Protein AF-A0A024UKE4-F1 (afdb_monomer_lite)

Foldseek 3Di:
DDDDPDDPPDPPPVPVDDPVNVVLLLVLCLVQVLVVPVVCSQVSLQVSQVVSCVDPSNVVPPGHSCNSVVSVVVVVVVVVVVVVVVVVVDPDDDDCDPVNVSPD

Sequence (104 aa):
MSDEVQPDADSSARKWWSDADDLNLLTQVSNDLPFNHAKNTAKAWDSVAAKLLQLPPFARSGLDEKMASTRFYHLLRAHKKFQESSKYLSGAAQDITGKIVLLH

Secondary structure (DSSP, 8-state):
------------S--SS-HHHHHHHHHHHHHH-GGG-TTTHHHHHHHHHHHHHTSTTTTTT---HHHHHHHHHHHHHHHHHHHHHHHHH--S-----TTSTT--

Radius of gyration: 17.01 Å; chains: 1; bounding box: 33×36×48 Å

Structure (mmCIF, N/CA/C/O backbone):
data_AF-A0A024UKE4-F1
#
_entry.id   AF-A0A024UKE4-F1
#
loop_
_atom_site.group_PDB
_atom_site.id
_atom_site.type_symbol
_atom_site.label_atom_id
_atom_site.label_alt_id
_atom_site.label_comp_id
_atom_site.label_asym_id
_atom_site.label_entity_id
_atom_site.label_seq_id
_atom_site.pdbx_PDB_ins_code
_atom_site.Cartn_x
_atom_site.Cartn_y
_atom_site.Cartn_z
_atom_site.occupancy
_atom_site.B_iso_or_equiv
_atom_site.auth_seq_id
_atom_site.auth_comp_id
_atom_site.auth_asym_id
_atom_site.auth_atom_id
_atom_site.pdbx_PDB_model_num
ATOM 1 N N . MET A 1 1 ? 17.613 -23.782 -34.484 1.00 39.31 1 MET A N 1
ATOM 2 C CA . MET A 1 1 ? 18.481 -23.015 -33.572 1.00 39.31 1 MET A CA 1
ATOM 3 C C . MET A 1 1 ? 17.564 -22.024 -32.897 1.00 39.31 1 MET A C 1
ATOM 5 O O . MET A 1 1 ? 16.862 -21.314 -33.602 1.00 39.31 1 MET A O 1
ATOM 9 N N . SER A 1 2 ? 17.413 -22.160 -31.584 1.00 44.09 2 SER A N 1
ATOM 10 C CA . SER A 1 2 ? 16.483 -21.378 -30.776 1.00 44.09 2 SER A CA 1
ATOM 11 C C . SER A 1 2 ? 16.975 -19.941 -30.706 1.00 44.09 2 SER A C 1
ATOM 13 O O . SER A 1 2 ? 18.051 -19.718 -30.163 1.00 44.09 2 SER A O 1
ATOM 15 N N . ASP A 1 3 ? 16.211 -19.001 -31.255 1.00 44.59 3 ASP A N 1
ATOM 16 C CA . ASP A 1 3 ? 16.400 -17.594 -30.925 1.00 44.59 3 ASP A CA 1
ATOM 17 C C . ASP A 1 3 ? 15.602 -17.305 -29.657 1.00 44.59 3 ASP A C 1
ATOM 19 O O . ASP A 1 3 ? 14.382 -17.463 -29.577 1.00 44.59 3 ASP A O 1
ATOM 23 N N . GLU A 1 4 ? 16.387 -17.025 -28.632 1.00 48.81 4 GLU A N 1
ATOM 24 C CA . GLU A 1 4 ? 16.031 -16.767 -27.256 1.00 48.81 4 GLU A CA 1
ATOM 25 C C . GLU A 1 4 ? 15.121 -15.537 -27.191 1.00 48.81 4 GLU A C 1
ATOM 27 O O . GLU A 1 4 ? 15.469 -14.458 -27.668 1.00 48.81 4 GLU A O 1
ATOM 32 N N . VAL A 1 5 ? 13.933 -15.699 -26.603 1.00 50.03 5 VAL A N 1
ATOM 33 C CA . VAL A 1 5 ? 13.078 -14.572 -26.225 1.00 50.03 5 VAL A CA 1
ATOM 34 C C . VAL A 1 5 ? 13.842 -13.789 -25.164 1.00 50.03 5 VAL A C 1
ATOM 36 O O . VAL A 1 5 ? 13.828 -14.149 -23.989 1.00 50.03 5 VAL A O 1
ATOM 39 N N . GLN A 1 6 ? 14.546 -12.742 -25.589 1.00 43.00 6 GLN A N 1
ATOM 40 C CA . GLN A 1 6 ? 15.097 -11.747 -24.683 1.00 43.00 6 GLN A CA 1
ATOM 41 C C . GLN A 1 6 ? 13.916 -11.129 -23.921 1.00 43.00 6 GLN A C 1
ATOM 43 O O . GLN A 1 6 ? 13.041 -10.540 -24.557 1.00 43.00 6 GLN A O 1
ATOM 48 N N . PRO A 1 7 ? 13.829 -11.261 -22.585 1.00 44.31 7 PRO A N 1
ATOM 49 C CA . PRO A 1 7 ? 12.852 -10.489 -21.842 1.00 44.31 7 PRO A CA 1
ATOM 50 C C . PRO A 1 7 ? 13.266 -9.025 -21.968 1.00 44.31 7 PRO A C 1
ATOM 52 O O . PRO A 1 7 ? 14.387 -8.676 -21.596 1.00 44.31 7 PRO A O 1
ATOM 55 N N . ASP A 1 8 ? 12.373 -8.207 -22.526 1.00 40.12 8 ASP A N 1
ATOM 56 C CA . ASP A 1 8 ? 12.517 -6.762 -22.675 1.00 40.12 8 ASP A CA 1
ATOM 57 C C . ASP A 1 8 ? 12.948 -6.126 -21.348 1.00 40.12 8 ASP A C 1
ATOM 59 O O . ASP A 1 8 ? 12.148 -5.756 -20.485 1.00 40.12 8 ASP A O 1
ATOM 63 N N . ALA A 1 9 ? 14.261 -5.998 -21.191 1.00 46.88 9 ALA A N 1
ATOM 64 C CA . ALA A 1 9 ? 14.917 -5.258 -20.139 1.00 46.88 9 ALA A CA 1
ATOM 65 C C . ALA A 1 9 ? 14.874 -3.767 -20.484 1.00 46.88 9 ALA A C 1
ATOM 67 O O . ALA A 1 9 ? 15.911 -3.118 -20.540 1.00 46.88 9 ALA A O 1
ATOM 68 N N . ASP A 1 10 ? 13.685 -3.213 -20.734 1.00 43.38 10 ASP A N 1
ATOM 69 C CA . ASP A 1 10 ? 13.519 -1.765 -20.710 1.00 43.38 10 ASP A CA 1
ATOM 70 C C . ASP A 1 10 ? 12.088 -1.325 -20.384 1.00 43.38 10 ASP A C 1
ATOM 72 O O . ASP A 1 10 ? 11.235 -1.063 -21.226 1.00 43.38 10 ASP A O 1
ATOM 76 N N . SER A 1 11 ? 11.827 -1.195 -19.090 1.00 43.62 11 SER A N 1
ATOM 77 C CA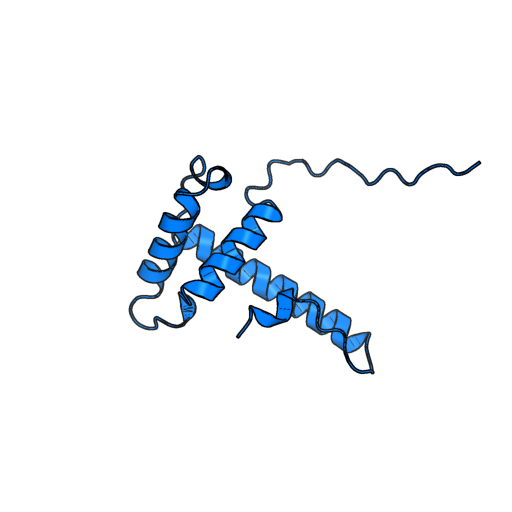 . SER A 1 11 ? 10.931 -0.147 -18.595 1.00 43.62 11 SER A CA 1
ATOM 78 C C . SER A 1 11 ? 11.575 0.514 -17.379 1.00 43.62 11 SER A C 1
ATOM 80 O O . SER A 1 11 ? 10.972 0.711 -16.325 1.00 43.62 11 SER A O 1
ATOM 82 N N . SER A 1 12 ? 12.856 0.860 -17.549 1.00 44.12 12 SER A N 1
ATOM 83 C CA . SER A 1 12 ? 13.728 1.498 -16.559 1.00 44.12 12 SER A CA 1
ATOM 84 C C . SER A 1 12 ? 13.473 3.007 -16.402 1.00 44.12 12 SER A C 1
ATOM 86 O O . SER A 1 12 ? 14.326 3.763 -15.934 1.00 44.12 12 SER A O 1
ATOM 88 N N . ALA A 1 13 ? 12.264 3.475 -16.726 1.00 42.84 13 ALA A N 1
ATOM 89 C CA . ALA A 1 13 ? 11.815 4.809 -16.359 1.00 42.84 13 ALA A CA 1
ATOM 90 C C . ALA A 1 13 ? 11.614 4.843 -14.842 1.00 42.84 13 ALA A C 1
ATOM 92 O O . ALA A 1 13 ? 10.515 4.537 -14.391 1.00 42.84 13 ALA A O 1
ATOM 93 N N . ARG A 1 14 ? 12.694 5.142 -14.090 1.00 53.75 14 ARG A N 1
ATOM 94 C CA . ARG A 1 14 ? 12.788 5.330 -12.622 1.00 53.75 14 ARG A CA 1
ATOM 95 C C . ARG A 1 14 ? 11.439 5.191 -11.921 1.00 53.75 14 ARG A C 1
ATOM 97 O O . ARG A 1 14 ? 10.805 6.172 -11.528 1.00 53.75 14 ARG A O 1
ATOM 104 N N . LYS A 1 15 ? 10.981 3.946 -11.817 1.00 64.19 15 LYS A N 1
ATOM 105 C CA . LYS A 1 15 ? 9.708 3.627 -11.198 1.00 64.19 15 LYS A CA 1
ATOM 106 C C . LYS A 1 15 ? 9.969 3.855 -9.724 1.00 64.19 15 LYS A C 1
ATOM 108 O O . LYS A 1 15 ? 10.794 3.167 -9.138 1.00 64.19 15 LYS A O 1
ATOM 113 N N . TRP A 1 16 ? 9.326 4.873 -9.162 1.00 73.25 16 TRP A N 1
ATOM 114 C CA . TRP A 1 16 ? 9.466 5.229 -7.747 1.00 73.25 16 TRP A CA 1
ATOM 115 C C . TRP A 1 16 ? 9.274 4.020 -6.816 1.00 73.25 16 TRP A C 1
ATOM 117 O O . TRP A 1 16 ? 9.827 3.983 -5.727 1.00 73.25 16 TRP A O 1
ATOM 127 N N . TRP A 1 17 ? 8.497 3.037 -7.275 1.00 80.62 17 TRP A N 1
ATOM 128 C CA . TRP A 1 17 ? 8.263 1.760 -6.621 1.00 80.62 17 TRP A CA 1
ATOM 129 C C . TRP A 1 17 ? 8.745 0.622 -7.521 1.00 80.62 17 TRP A C 1
ATOM 131 O O . TRP A 1 17 ? 8.224 0.454 -8.632 1.00 80.62 17 TRP A O 1
ATOM 141 N N . SER A 1 18 ? 9.717 -0.149 -7.040 1.00 84.50 18 SER A N 1
ATOM 142 C CA . SER A 1 18 ? 10.085 -1.451 -7.598 1.00 84.50 18 SER A CA 1
ATOM 143 C C . SER A 1 18 ? 9.222 -2.576 -7.014 1.00 84.50 18 SER A C 1
ATOM 145 O O . SER A 1 18 ? 8.548 -2.401 -5.998 1.00 84.50 18 SER A O 1
ATOM 147 N N . ASP A 1 19 ? 9.275 -3.765 -7.616 1.00 82.38 19 ASP A N 1
ATOM 148 C CA . ASP A 1 19 ? 8.567 -4.940 -7.086 1.00 82.38 19 ASP A CA 1
ATOM 149 C C . ASP A 1 19 ? 9.074 -5.337 -5.686 1.00 82.38 19 ASP A C 1
ATOM 151 O O . ASP A 1 19 ? 8.307 -5.816 -4.849 1.00 82.38 19 ASP A O 1
ATOM 155 N N . ALA A 1 20 ? 10.363 -5.106 -5.410 1.00 83.81 20 ALA A N 1
ATOM 156 C CA . ALA A 1 20 ? 10.944 -5.304 -4.085 1.00 83.81 20 ALA A CA 1
ATOM 157 C C . ALA A 1 20 ? 10.390 -4.286 -3.076 1.00 83.81 20 ALA A C 1
ATOM 159 O O . ALA A 1 20 ? 10.106 -4.640 -1.931 1.00 83.81 20 ALA A O 1
ATOM 160 N N . ASP A 1 21 ? 10.187 -3.038 -3.499 1.00 87.06 21 ASP A N 1
ATOM 161 C CA . ASP A 1 21 ? 9.589 -2.003 -2.654 1.00 87.06 21 ASP A CA 1
ATOM 162 C C . ASP A 1 21 ? 8.127 -2.327 -2.338 1.00 87.06 21 ASP A C 1
ATOM 164 O O . ASP A 1 21 ? 7.703 -2.234 -1.186 1.00 87.06 21 ASP A O 1
ATOM 168 N N . ASP A 1 22 ? 7.370 -2.782 -3.336 1.00 89.44 22 ASP A N 1
ATOM 169 C CA . ASP A 1 22 ? 5.988 -3.221 -3.148 1.00 89.44 22 ASP A CA 1
ATOM 170 C C . ASP A 1 22 ? 5.894 -4.388 -2.160 1.00 89.44 22 ASP A C 1
ATOM 172 O O . ASP A 1 22 ? 5.009 -4.401 -1.303 1.00 89.44 22 ASP A O 1
ATOM 176 N N . LEU A 1 23 ? 6.820 -5.351 -2.226 1.00 88.56 23 LEU A N 1
ATOM 177 C CA . LEU A 1 23 ? 6.860 -6.470 -1.286 1.00 88.56 23 LEU A CA 1
ATOM 178 C C . LEU A 1 23 ? 7.145 -6.008 0.150 1.00 88.56 23 LEU A C 1
ATOM 180 O O . LEU A 1 23 ? 6.467 -6.448 1.082 1.00 88.56 23 LEU A O 1
ATOM 184 N N . ASN A 1 24 ? 8.112 -5.108 0.335 1.00 89.81 24 ASN A N 1
ATOM 185 C CA . ASN A 1 24 ? 8.429 -4.543 1.647 1.00 89.81 24 ASN A CA 1
ATOM 186 C C . ASN A 1 24 ? 7.254 -3.730 2.208 1.00 89.81 24 ASN A C 1
ATOM 188 O O . ASN A 1 24 ? 6.894 -3.895 3.374 1.00 89.81 24 ASN A O 1
ATOM 192 N N . LEU A 1 25 ? 6.606 -2.911 1.372 1.00 90.56 25 LEU A N 1
ATOM 193 C CA . LEU A 1 25 ? 5.410 -2.155 1.742 1.00 90.56 25 LEU A CA 1
ATOM 194 C C . LEU A 1 25 ? 4.282 -3.090 2.189 1.00 90.56 25 LEU A C 1
ATOM 196 O O . LEU A 1 25 ? 3.719 -2.891 3.261 1.00 90.56 25 LEU A O 1
ATOM 200 N N . LEU A 1 26 ? 3.961 -4.118 1.399 1.00 90.00 26 LEU A N 1
ATOM 201 C CA . LEU A 1 26 ? 2.900 -5.075 1.727 1.00 90.00 26 LEU A CA 1
ATOM 202 C C . LEU A 1 26 ? 3.203 -5.846 3.016 1.00 90.00 26 LEU A C 1
ATOM 204 O O . LEU A 1 26 ? 2.313 -6.013 3.847 1.00 90.00 26 LEU A O 1
ATOM 208 N N . THR A 1 27 ? 4.459 -6.252 3.214 1.00 89.81 27 THR A N 1
ATOM 209 C CA . THR A 1 27 ? 4.904 -6.917 4.448 1.00 89.81 27 THR A CA 1
ATOM 210 C C . THR A 1 27 ? 4.698 -6.007 5.657 1.00 89.81 27 THR A C 1
ATOM 212 O O . THR A 1 27 ? 4.112 -6.420 6.657 1.00 89.81 27 THR A O 1
ATOM 215 N N . GLN A 1 28 ? 5.113 -4.741 5.561 1.00 90.69 28 GLN A N 1
ATOM 216 C CA . GLN A 1 28 ? 4.987 -3.797 6.667 1.00 90.69 28 GLN A CA 1
ATOM 217 C C . GLN A 1 28 ? 3.525 -3.446 6.970 1.00 90.69 28 GLN A C 1
ATOM 219 O O . GLN A 1 28 ? 3.131 -3.381 8.133 1.00 90.69 28 GLN A O 1
ATOM 224 N N . VAL A 1 29 ? 2.702 -3.279 5.934 1.00 90.19 29 VAL A N 1
ATOM 225 C CA . VAL A 1 29 ? 1.261 -3.034 6.069 1.00 90.19 29 VAL A CA 1
ATOM 226 C C . VAL A 1 29 ? 0.542 -4.228 6.699 1.00 90.19 29 VAL A C 1
ATOM 228 O O . VAL A 1 29 ? -0.330 -4.019 7.539 1.00 90.19 29 VAL A O 1
ATOM 231 N N . SER A 1 30 ? 0.922 -5.460 6.354 1.00 87.81 30 SER A N 1
ATOM 232 C CA . SER A 1 30 ? 0.366 -6.666 6.981 1.00 87.81 30 SER A CA 1
ATOM 233 C C . SER A 1 30 ? 0.749 -6.793 8.456 1.00 87.81 30 SER A C 1
ATOM 235 O O . SER A 1 30 ? -0.046 -7.309 9.236 1.00 87.81 30 SER A O 1
ATOM 237 N N . ASN A 1 31 ? 1.940 -6.333 8.847 1.00 87.25 31 ASN A N 1
ATOM 238 C CA . ASN A 1 31 ? 2.387 -6.376 10.240 1.00 87.25 31 ASN A CA 1
ATOM 239 C C . ASN A 1 31 ? 1.712 -5.299 11.103 1.00 87.25 31 ASN A C 1
ATOM 241 O O . ASN A 1 31 ? 1.345 -5.562 12.245 1.00 87.25 31 ASN A O 1
ATOM 245 N N . ASP A 1 32 ? 1.550 -4.088 10.564 1.00 87.62 32 ASP A N 1
ATOM 246 C CA . ASP A 1 32 ? 1.090 -2.927 11.338 1.00 87.62 32 ASP A CA 1
ATOM 247 C C . ASP A 1 32 ? -0.415 -2.651 11.218 1.00 87.62 32 ASP A C 1
ATOM 249 O O . ASP A 1 32 ? -0.963 -1.874 12.003 1.00 87.62 32 ASP A O 1
ATOM 253 N N . LEU A 1 33 ? -1.087 -3.259 10.233 1.00 88.75 33 LEU A N 1
ATOM 254 C CA . LEU A 1 33 ? -2.514 -3.090 9.937 1.00 88.75 33 LEU A CA 1
ATOM 255 C C . LEU A 1 33 ? -2.965 -1.613 10.026 1.00 88.75 33 LEU A C 1
ATOM 257 O O . LEU A 1 33 ? -3.919 -1.276 10.743 1.00 88.75 33 LEU A O 1
ATOM 261 N N . PRO A 1 34 ? -2.298 -0.685 9.306 1.00 86.25 34 PRO A N 1
ATOM 262 C CA . PRO A 1 34 ? -2.541 0.751 9.439 1.00 86.25 34 PRO A CA 1
ATOM 263 C C . PRO A 1 34 ? -3.982 1.145 9.086 1.00 86.25 34 PRO A C 1
ATOM 265 O O . PRO A 1 34 ? -4.522 2.111 9.621 1.00 86.25 34 PRO A O 1
ATOM 268 N N . PHE A 1 35 ? -4.644 0.355 8.239 1.00 82.38 35 PHE A N 1
ATOM 269 C CA . PHE A 1 35 ? -6.036 0.532 7.828 1.00 82.38 35 PHE A CA 1
ATOM 270 C C . PHE A 1 35 ? -7.069 0.181 8.915 1.00 82.38 35 PHE A C 1
ATOM 272 O O . PHE A 1 35 ? -8.206 0.634 8.818 1.00 82.38 35 PHE A O 1
ATOM 279 N N . ASN A 1 36 ? -6.695 -0.556 9.968 1.00 85.12 36 ASN A N 1
ATOM 280 C CA . ASN A 1 36 ? -7.601 -0.905 11.072 1.00 85.12 36 ASN A CA 1
ATOM 281 C C . ASN A 1 36 ? -7.747 0.233 12.112 1.00 85.12 36 ASN A C 1
ATOM 283 O O . ASN A 1 36 ? -8.605 0.207 12.993 1.00 85.12 36 ASN A O 1
ATOM 287 N N . HIS A 1 37 ? -6.919 1.277 12.015 1.00 79.44 37 HIS A N 1
ATOM 288 C CA . HIS A 1 37 ? -6.847 2.362 12.995 1.00 79.44 37 HIS A CA 1
ATOM 289 C C . HIS A 1 37 ? -7.834 3.505 12.695 1.00 79.44 37 HIS A C 1
ATOM 291 O O . HIS A 1 37 ? -7.414 4.625 12.430 1.00 79.44 37 HIS A O 1
ATOM 297 N N . ALA A 1 38 ? -9.147 3.270 12.803 1.00 71.62 38 ALA A N 1
ATOM 298 C CA . ALA A 1 38 ? -10.212 4.185 12.342 1.00 71.62 38 ALA A CA 1
ATOM 299 C C . ALA A 1 38 ? -10.084 5.679 12.735 1.00 71.62 38 ALA A C 1
ATOM 301 O O . ALA A 1 38 ? -10.510 6.549 11.981 1.00 71.62 38 ALA A O 1
ATOM 302 N N . LYS A 1 39 ? -9.515 5.999 13.907 1.00 81.06 39 LYS A N 1
ATOM 303 C CA . LYS A 1 39 ? -9.331 7.392 14.369 1.00 81.06 39 LYS A CA 1
ATOM 304 C C . LYS A 1 39 ? -7.959 7.991 14.040 1.00 81.06 39 LYS A C 1
ATOM 306 O O . LYS A 1 39 ? -7.813 9.203 14.107 1.00 81.06 39 LYS A O 1
ATOM 311 N N . ASN A 1 40 ? -6.961 7.167 13.717 1.00 86.75 40 ASN A N 1
ATOM 312 C CA . ASN A 1 40 ? -5.556 7.573 13.584 1.00 86.75 40 ASN A CA 1
ATOM 313 C C . ASN A 1 40 ? -4.870 6.940 12.362 1.00 86.75 40 ASN A C 1
ATOM 315 O O . ASN A 1 40 ? -3.655 6.758 12.366 1.00 86.75 40 ASN A O 1
ATOM 319 N N . THR A 1 41 ? -5.634 6.616 11.317 1.00 87.31 41 THR A N 1
ATOM 320 C CA . THR A 1 41 ? -5.146 5.935 10.110 1.00 87.31 41 THR A CA 1
ATOM 321 C C . THR A 1 41 ? -3.924 6.632 9.515 1.00 87.31 41 THR A C 1
ATOM 323 O O . THR A 1 41 ? -2.948 5.966 9.200 1.00 87.31 41 THR A O 1
A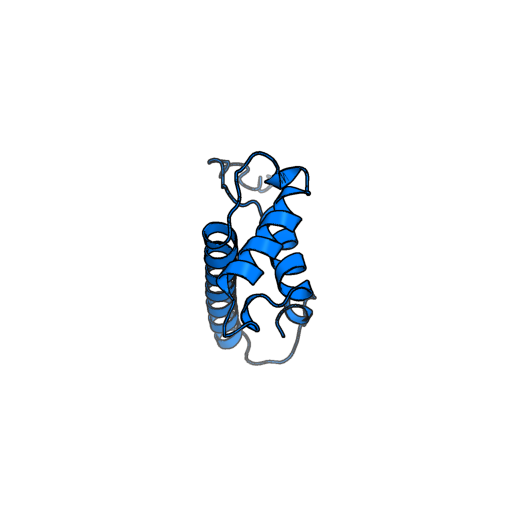TOM 326 N N . ALA A 1 42 ? -3.937 7.967 9.434 1.00 88.25 42 ALA A N 1
ATOM 327 C CA . ALA A 1 42 ? -2.816 8.783 8.954 1.00 88.25 42 ALA A CA 1
ATOM 328 C C . ALA A 1 42 ? -1.516 8.499 9.734 1.00 88.25 42 ALA A C 1
ATOM 330 O O . ALA A 1 42 ? -0.549 8.000 9.169 1.00 88.25 42 ALA A O 1
ATOM 331 N N . LYS A 1 43 ? -1.548 8.628 11.069 1.00 91.06 43 LYS A N 1
ATOM 332 C CA . LYS A 1 43 ? -0.403 8.304 11.940 1.00 91.06 43 LYS A CA 1
ATOM 333 C C . LYS A 1 43 ? 0.059 6.851 11.823 1.00 91.06 43 LYS A C 1
ATOM 335 O O . LYS A 1 43 ? 1.246 6.574 11.962 1.00 91.06 43 LYS A O 1
ATOM 340 N N . ALA A 1 44 ? -0.863 5.915 11.603 1.00 90.56 44 ALA A N 1
ATOM 341 C CA . ALA A 1 44 ? -0.501 4.515 11.411 1.00 90.56 44 ALA A CA 1
ATOM 342 C C . ALA A 1 44 ? 0.256 4.310 10.084 1.00 90.56 44 ALA A C 1
ATOM 344 O O . ALA A 1 44 ? 1.259 3.602 10.052 1.00 90.56 44 ALA A O 1
ATOM 345 N N . TRP A 1 45 ? -0.165 4.987 9.012 1.00 93.50 45 TRP A N 1
ATOM 346 C CA . TRP A 1 45 ? 0.566 5.017 7.741 1.00 93.50 45 TRP A CA 1
ATOM 347 C C . TRP A 1 45 ? 1.907 5.741 7.844 1.00 93.50 45 TRP A C 1
ATOM 349 O O . TRP A 1 45 ? 2.873 5.292 7.235 1.00 93.50 45 TRP A O 1
ATOM 359 N N . ASP A 1 46 ? 1.990 6.807 8.634 1.00 93.12 46 ASP A N 1
ATOM 360 C CA . ASP A 1 46 ? 3.245 7.506 8.913 1.00 93.12 46 ASP A CA 1
ATOM 361 C C . ASP A 1 46 ? 4.236 6.606 9.671 1.00 93.12 46 ASP A C 1
ATOM 363 O O . ASP A 1 46 ? 5.423 6.561 9.361 1.00 93.12 46 ASP A O 1
ATOM 367 N N . SER A 1 47 ? 3.745 5.778 10.600 1.00 92.00 47 SER A N 1
ATOM 368 C CA . SER A 1 47 ? 4.574 4.771 11.273 1.00 92.00 47 SER A CA 1
ATOM 369 C C . SER A 1 47 ? 5.090 3.698 10.309 1.00 92.00 47 SER A C 1
ATOM 371 O O . SER A 1 47 ? 6.270 3.344 10.362 1.00 92.00 47 SER A O 1
ATOM 373 N N . VAL A 1 48 ? 4.243 3.220 9.390 1.00 92.25 48 VAL A N 1
ATOM 374 C CA . VAL A 1 48 ? 4.663 2.310 8.310 1.00 92.25 48 VAL A CA 1
ATOM 375 C C . VAL A 1 48 ? 5.728 2.976 7.440 1.00 92.25 48 VAL A C 1
ATOM 377 O O . VAL A 1 48 ? 6.751 2.360 7.144 1.00 92.25 48 VAL A O 1
ATOM 380 N N . ALA A 1 49 ? 5.529 4.244 7.081 1.00 91.94 49 ALA A N 1
ATOM 381 C CA . ALA A 1 49 ? 6.475 5.013 6.290 1.00 91.94 49 ALA A CA 1
ATOM 382 C C . ALA A 1 49 ? 7.835 5.155 6.987 1.00 91.94 49 ALA A C 1
ATOM 384 O O . ALA A 1 49 ? 8.871 4.850 6.395 1.00 91.94 49 ALA A O 1
ATOM 385 N N . ALA A 1 50 ? 7.832 5.520 8.269 1.00 92.06 50 ALA A N 1
ATOM 386 C CA . ALA A 1 50 ? 9.032 5.633 9.089 1.00 92.06 50 ALA A CA 1
ATOM 387 C C . ALA A 1 50 ? 9.810 4.313 9.189 1.00 92.06 50 ALA A C 1
ATOM 389 O O . ALA A 1 50 ? 11.039 4.327 9.145 1.00 92.06 50 ALA A O 1
ATOM 390 N N . LYS A 1 51 ? 9.123 3.168 9.287 1.00 90.69 51 LYS A N 1
ATOM 391 C CA . LYS A 1 51 ? 9.776 1.848 9.282 1.00 90.69 51 LYS A CA 1
ATOM 392 C C . LYS A 1 51 ? 10.360 1.505 7.916 1.00 90.69 51 LYS A C 1
ATOM 394 O O . LYS A 1 51 ? 11.485 1.020 7.847 1.00 90.69 51 LYS A O 1
ATOM 399 N N . LEU A 1 52 ? 9.646 1.807 6.830 1.00 89.75 52 LEU A N 1
ATOM 400 C CA . LEU A 1 52 ? 10.163 1.603 5.476 1.00 89.75 52 LEU A CA 1
ATOM 401 C C . LEU A 1 52 ? 11.401 2.461 5.221 1.00 89.75 52 LEU A C 1
ATOM 403 O O . LEU A 1 52 ? 12.373 1.945 4.689 1.00 89.75 52 LEU A O 1
ATOM 407 N N . LEU A 1 53 ? 11.423 3.717 5.678 1.00 89.81 53 LEU A N 1
ATOM 408 C CA . LEU A 1 53 ? 12.582 4.613 5.567 1.00 89.81 53 LEU A CA 1
ATOM 409 C C . LEU A 1 53 ? 13.858 4.078 6.239 1.00 89.81 53 LEU A C 1
ATOM 411 O O . LEU A 1 53 ? 14.950 4.497 5.860 1.00 89.81 53 LEU A O 1
ATOM 415 N N . GLN A 1 54 ? 13.750 3.159 7.204 1.00 87.31 54 GLN A N 1
ATOM 416 C CA . GLN A 1 54 ? 14.916 2.505 7.814 1.00 87.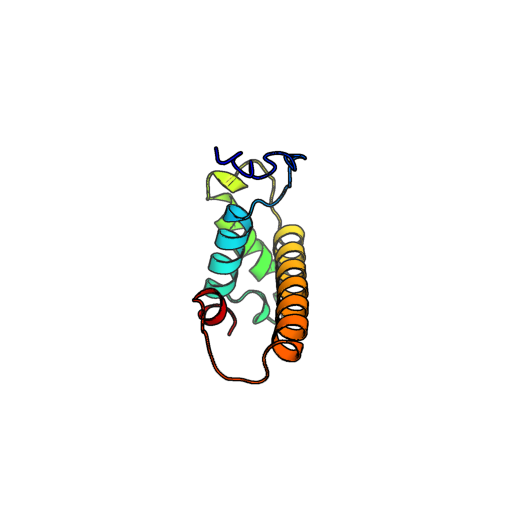31 54 GLN A CA 1
ATOM 417 C C . GLN A 1 54 ? 15.556 1.460 6.891 1.00 87.31 54 GLN A C 1
ATOM 419 O O . GLN A 1 54 ? 16.705 1.069 7.102 1.00 87.31 54 GLN A O 1
ATOM 424 N N . LEU A 1 55 ? 14.840 1.006 5.863 1.00 82.25 55 LEU A N 1
ATOM 425 C CA . LEU A 1 55 ? 15.364 0.069 4.882 1.00 82.25 55 LEU A CA 1
ATOM 426 C C . LEU A 1 55 ? 16.191 0.830 3.823 1.00 82.25 55 LEU A C 1
ATOM 428 O O . LEU A 1 55 ? 15.739 1.862 3.310 1.00 82.25 55 LEU A O 1
ATOM 432 N N . PRO A 1 56 ? 17.372 0.313 3.421 1.00 78.50 56 PRO A N 1
ATOM 433 C CA . PRO A 1 56 ? 18.241 0.964 2.435 1.00 78.50 56 PRO A CA 1
ATOM 434 C C . PRO A 1 56 ? 17.565 1.398 1.119 1.00 78.50 56 PRO A C 1
ATOM 436 O O . PRO A 1 56 ? 17.922 2.469 0.622 1.00 78.50 56 PRO A O 1
ATOM 439 N N . PRO A 1 57 ? 16.596 0.641 0.555 1.00 73.88 57 PRO A N 1
ATOM 440 C CA . PRO A 1 57 ? 15.895 1.040 -0.668 1.00 73.88 57 PRO A CA 1
ATOM 441 C C . PRO A 1 57 ? 15.089 2.338 -0.530 1.00 73.88 57 PRO A C 1
ATOM 443 O O . PRO A 1 57 ? 14.992 3.104 -1.483 1.00 73.88 57 PRO A O 1
ATOM 446 N N . PHE A 1 58 ? 14.554 2.628 0.658 1.00 74.81 58 PHE A N 1
ATOM 447 C CA . PHE A 1 58 ? 13.605 3.726 0.860 1.00 74.81 58 PHE A CA 1
ATOM 448 C C . PHE A 1 58 ? 14.218 4.973 1.495 1.00 74.81 58 PHE A C 1
ATOM 450 O O . PHE A 1 58 ? 13.667 6.064 1.327 1.00 74.81 58 PHE A O 1
ATOM 457 N N . ALA A 1 59 ? 15.362 4.841 2.172 1.00 66.69 59 ALA A N 1
ATOM 458 C CA . ALA A 1 59 ? 16.031 5.906 2.924 1.00 66.69 59 ALA A CA 1
ATOM 459 C C . ALA A 1 59 ? 16.302 7.205 2.130 1.00 66.69 59 ALA A C 1
ATOM 461 O O . ALA A 1 59 ? 16.451 8.268 2.728 1.00 66.69 59 ALA A O 1
ATOM 462 N N . ARG A 1 60 ? 16.365 7.158 0.791 1.00 65.69 60 ARG A N 1
ATOM 463 C CA . ARG A 1 60 ? 16.666 8.327 -0.066 1.00 65.69 60 ARG A CA 1
ATOM 464 C C . ARG A 1 60 ? 15.434 9.050 -0.617 1.00 65.69 60 ARG A C 1
ATOM 466 O O . ARG A 1 60 ? 15.579 10.109 -1.218 1.00 65.69 60 ARG A O 1
ATOM 473 N N . SER A 1 61 ? 14.245 8.478 -0.446 1.00 69.44 61 SER A N 1
ATOM 474 C CA . SER A 1 61 ? 13.056 8.845 -1.231 1.00 69.44 61 SER A CA 1
ATOM 475 C C . SER A 1 61 ? 12.123 9.831 -0.528 1.00 69.44 61 SER A C 1
ATOM 477 O O . SER A 1 61 ? 11.286 10.428 -1.189 1.00 69.44 61 SER A O 1
ATOM 479 N N . GLY A 1 62 ? 12.237 10.021 0.791 1.00 76.94 62 GLY A N 1
ATOM 480 C CA . GLY A 1 62 ? 11.293 10.873 1.530 1.00 76.94 62 GLY A CA 1
ATOM 481 C C . GLY A 1 62 ? 9.863 10.318 1.501 1.00 76.94 62 GLY A C 1
ATOM 482 O O . GLY A 1 62 ? 8.921 11.029 1.175 1.00 76.94 62 GLY A O 1
ATOM 483 N N . LEU A 1 63 ? 9.726 9.021 1.780 1.00 86.69 63 LEU A N 1
ATOM 484 C CA . LEU A 1 63 ? 8.455 8.303 1.816 1.00 86.69 63 LEU A CA 1
ATOM 485 C C . LEU A 1 63 ? 7.601 8.779 3.005 1.00 86.69 63 LEU A C 1
ATOM 487 O O . LEU A 1 63 ? 8.067 8.762 4.141 1.00 86.69 63 LEU A O 1
ATOM 491 N N . ASP A 1 64 ? 6.359 9.184 2.731 1.00 88.62 64 ASP A N 1
ATOM 492 C CA . ASP A 1 64 ? 5.395 9.678 3.723 1.00 88.62 64 ASP A CA 1
ATOM 493 C C . ASP A 1 64 ? 4.125 8.803 3.798 1.00 88.62 64 ASP A C 1
ATOM 495 O O . ASP A 1 64 ? 3.928 7.862 3.013 1.00 88.62 64 ASP A O 1
ATOM 499 N N . GLU A 1 65 ? 3.233 9.123 4.742 1.00 90.31 65 GLU A N 1
ATOM 500 C CA . GLU A 1 65 ? 1.955 8.424 4.931 1.00 90.31 65 GLU A CA 1
ATOM 501 C C . GLU A 1 65 ? 1.109 8.352 3.643 1.00 90.31 65 GLU A C 1
ATOM 503 O O . GLU A 1 65 ? 0.426 7.352 3.384 1.00 90.31 65 GLU A O 1
ATOM 508 N N . LYS A 1 66 ? 1.152 9.393 2.799 1.00 90.44 66 LYS A N 1
ATOM 509 C CA . LYS A 1 66 ? 0.332 9.504 1.587 1.00 90.44 66 LYS A CA 1
ATOM 510 C C . LYS A 1 66 ? 0.891 8.631 0.482 1.00 90.44 66 LYS A C 1
ATOM 512 O O . LYS A 1 66 ? 0.118 7.968 -0.208 1.00 90.44 66 LYS A O 1
ATOM 517 N N . MET A 1 67 ? 2.209 8.597 0.320 1.00 90.00 67 MET A N 1
ATOM 518 C CA . MET A 1 67 ? 2.887 7.749 -0.652 1.00 90.00 67 MET A CA 1
ATOM 519 C C . MET A 1 67 ? 2.674 6.272 -0.320 1.00 90.00 67 MET A C 1
ATOM 521 O O . MET A 1 67 ? 2.273 5.511 -1.204 1.00 90.00 67 MET A O 1
ATOM 525 N N . ALA A 1 68 ? 2.862 5.885 0.947 1.00 89.88 68 ALA A N 1
ATOM 526 C CA . ALA A 1 68 ? 2.661 4.510 1.404 1.00 89.88 68 ALA A CA 1
ATOM 527 C C . ALA A 1 68 ? 1.205 4.053 1.216 1.00 89.88 68 ALA A C 1
ATOM 529 O O . ALA A 1 68 ? 0.943 3.034 0.569 1.00 89.88 68 ALA A O 1
ATOM 530 N N . SER A 1 69 ? 0.243 4.841 1.708 1.00 90.94 69 SER A N 1
ATOM 531 C CA . SER A 1 69 ? -1.183 4.509 1.596 1.00 90.94 69 SER A CA 1
ATOM 532 C C . SER A 1 69 ? -1.665 4.490 0.142 1.00 90.94 69 SER A C 1
ATOM 534 O O . SER A 1 69 ? -2.325 3.540 -0.284 1.00 90.94 69 SER A O 1
ATOM 536 N N . THR A 1 70 ? -1.293 5.489 -0.666 1.00 91.38 70 THR A N 1
ATOM 537 C CA . THR A 1 70 ? -1.668 5.560 -2.088 1.00 91.38 70 THR A CA 1
ATOM 538 C C . THR A 1 70 ? -1.125 4.371 -2.866 1.00 91.38 70 THR A C 1
ATOM 540 O O . THR A 1 70 ? -1.832 3.825 -3.721 1.00 91.38 70 THR A O 1
ATOM 543 N N . ARG A 1 71 ? 0.116 3.951 -2.591 1.00 91.50 71 ARG A N 1
ATOM 544 C CA . ARG A 1 71 ? 0.697 2.789 -3.260 1.00 91.50 71 ARG A CA 1
ATOM 545 C C . ARG A 1 71 ? -0.024 1.507 -2.865 1.00 91.50 71 ARG A C 1
ATOM 547 O O . ARG A 1 71 ? -0.422 0.756 -3.753 1.00 91.50 71 ARG A O 1
ATOM 554 N N . PHE A 1 72 ? -0.280 1.307 -1.575 1.00 90.12 72 PHE A N 1
ATOM 555 C CA . PHE A 1 72 ? -1.014 0.141 -1.087 1.00 90.12 72 PHE A CA 1
ATOM 556 C C . PHE A 1 72 ? -2.396 0.007 -1.744 1.00 90.12 72 PHE A C 1
ATOM 558 O O . PHE A 1 72 ? -2.727 -1.048 -2.286 1.00 90.12 72 PHE A O 1
ATOM 565 N N . TYR A 1 73 ? -3.190 1.082 -1.793 1.00 90.00 73 TYR A N 1
ATOM 566 C CA . TYR A 1 73 ? -4.511 1.026 -2.428 1.00 90.00 73 TYR A CA 1
ATOM 567 C C . TYR A 1 73 ? -4.445 0.813 -3.947 1.00 90.00 73 TYR A C 1
ATOM 569 O O . TYR A 1 73 ? -5.344 0.188 -4.514 1.00 90.00 73 TYR A O 1
ATOM 577 N N . HIS A 1 74 ? -3.394 1.289 -4.623 1.00 89.19 74 HIS A N 1
ATOM 578 C CA . HIS A 1 74 ? -3.162 0.946 -6.027 1.00 89.19 74 HIS A CA 1
ATOM 579 C C . HIS A 1 74 ? -2.876 -0.544 -6.213 1.00 89.19 74 HIS A C 1
ATOM 581 O O . HIS A 1 74 ? -3.484 -1.159 -7.091 1.00 89.19 74 HIS A O 1
ATOM 587 N N . LEU A 1 75 ? -2.013 -1.129 -5.378 1.00 87.19 75 LEU A N 1
ATOM 588 C CA . LEU A 1 75 ? -1.713 -2.563 -5.403 1.00 87.19 75 LEU A CA 1
ATOM 589 C C . LEU A 1 75 ? -2.966 -3.398 -5.130 1.00 87.19 75 LEU A C 1
ATOM 591 O O . LEU A 1 75 ? -3.240 -4.343 -5.865 1.00 87.19 75 LEU A O 1
ATOM 595 N N . LEU A 1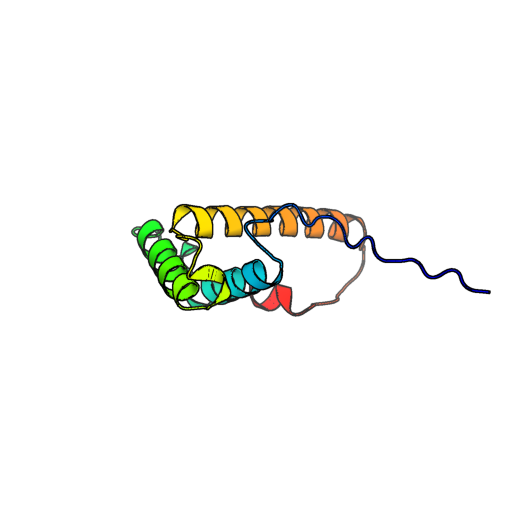 76 ? -3.787 -2.998 -4.157 1.00 86.31 76 LEU A N 1
ATOM 596 C CA . LEU A 1 76 ? -5.047 -3.673 -3.849 1.00 86.31 76 LEU A CA 1
ATOM 597 C C . LEU A 1 76 ? -6.024 -3.637 -5.033 1.00 86.31 76 LEU A C 1
ATOM 599 O O . LEU A 1 76 ? -6.632 -4.650 -5.374 1.00 86.31 76 LEU A 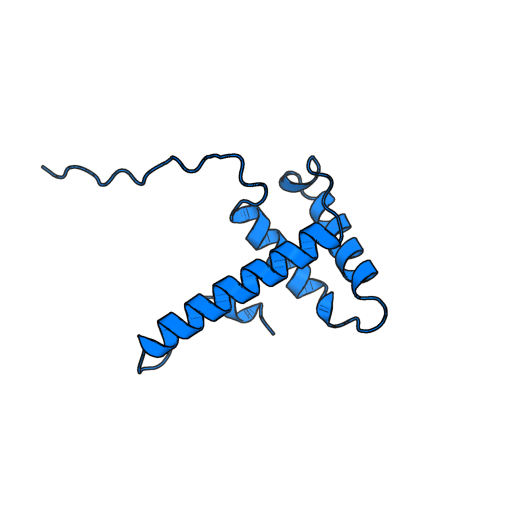O 1
ATOM 603 N N . ARG A 1 77 ? -6.159 -2.485 -5.704 1.00 85.31 77 ARG A N 1
ATOM 604 C CA . ARG A 1 77 ? -7.001 -2.353 -6.906 1.00 85.31 77 ARG A CA 1
ATOM 605 C C . ARG A 1 77 ? -6.477 -3.195 -8.066 1.00 85.31 77 ARG A C 1
ATOM 607 O O . ARG A 1 77 ? -7.276 -3.828 -8.752 1.00 85.31 77 ARG A O 1
ATOM 614 N N . ALA A 1 78 ? -5.164 -3.198 -8.292 1.00 81.56 78 ALA A N 1
ATOM 615 C CA . ALA A 1 78 ? -4.536 -4.021 -9.321 1.00 81.56 78 ALA A CA 1
ATOM 616 C C . ALA A 1 78 ? -4.754 -5.515 -9.037 1.00 81.56 78 ALA A C 1
ATOM 618 O O . ALA A 1 78 ? -5.162 -6.255 -9.930 1.00 81.56 78 ALA A O 1
ATOM 619 N N . HIS A 1 79 ? -4.585 -5.931 -7.780 1.00 80.81 79 HIS A N 1
ATOM 620 C CA . HIS A 1 79 ? -4.828 -7.301 -7.347 1.00 80.81 79 HIS A CA 1
ATOM 621 C C . HIS A 1 79 ? -6.294 -7.703 -7.509 1.00 80.81 79 HIS A C 1
ATOM 623 O O . HIS A 1 79 ? -6.571 -8.765 -8.051 1.00 80.81 79 HIS A O 1
ATOM 629 N N . LYS A 1 80 ? -7.240 -6.837 -7.126 1.00 78.38 80 LYS A N 1
ATOM 630 C CA . LYS A 1 80 ? -8.674 -7.095 -7.306 1.00 78.38 80 LYS A CA 1
ATOM 631 C C . LYS A 1 80 ? -9.041 -7.273 -8.781 1.00 78.38 80 LYS A C 1
ATOM 633 O O . LYS A 1 80 ? -9.736 -8.225 -9.108 1.00 78.38 80 LYS A O 1
ATOM 638 N N . LYS A 1 81 ? -8.529 -6.421 -9.676 1.00 74.94 81 LYS A N 1
ATOM 639 C CA . LYS A 1 81 ? -8.739 -6.571 -11.127 1.00 74.94 81 LYS A CA 1
ATOM 640 C C . LYS A 1 81 ? -8.161 -7.882 -11.656 1.00 74.94 81 LYS A C 1
ATOM 642 O O . LYS A 1 81 ? -8.827 -8.557 -12.431 1.00 74.94 81 LYS A O 1
ATOM 647 N N . PHE A 1 82 ? -6.958 -8.250 -11.210 1.00 70.00 82 PHE A N 1
ATOM 648 C CA . PHE A 1 82 ? -6.336 -9.525 -11.563 1.00 70.00 82 PHE A CA 1
ATOM 649 C C . PHE A 1 82 ? -7.140 -10.723 -11.039 1.00 70.00 82 PHE A C 1
ATOM 651 O O . PHE A 1 82 ? -7.331 -11.700 -11.758 1.00 70.00 82 PHE A O 1
ATOM 658 N N . GLN A 1 83 ? -7.644 -10.656 -9.804 1.00 67.12 83 GLN A N 1
ATOM 659 C CA . GLN A 1 83 ? -8.508 -11.688 -9.237 1.00 67.12 83 GLN A CA 1
ATOM 660 C C . GLN A 1 83 ? -9.836 -11.783 -9.981 1.00 67.12 83 GLN A C 1
ATOM 662 O O . GLN A 1 83 ? -10.282 -12.887 -10.246 1.00 67.12 83 GLN A O 1
ATOM 667 N N . GLU A 1 84 ? -10.468 -10.666 -10.342 1.00 64.06 84 GLU A N 1
ATOM 668 C CA . GLU A 1 84 ? -11.706 -10.661 -11.124 1.00 64.06 84 GLU A CA 1
ATOM 669 C C . GLU A 1 84 ? -11.471 -11.288 -12.501 1.00 64.06 84 GLU A C 1
ATOM 671 O O . GLU A 1 84 ? -12.165 -12.240 -12.848 1.00 64.06 84 GLU A O 1
ATOM 676 N N . SER A 1 85 ? -10.441 -10.863 -13.242 1.00 57.72 85 SER A N 1
ATOM 677 C CA . SER A 1 85 ? -10.100 -11.472 -14.535 1.00 57.72 85 SER A CA 1
ATOM 678 C C . SER A 1 85 ? -9.742 -12.956 -14.409 1.00 57.72 85 SER A C 1
ATOM 680 O O . SER A 1 85 ? -10.144 -13.752 -15.250 1.00 57.72 85 SER A O 1
ATOM 682 N N . SER A 1 86 ? -9.050 -13.352 -13.337 1.00 50.00 86 SER A N 1
ATOM 683 C CA . SER A 1 86 ? -8.701 -14.756 -13.072 1.00 50.00 86 SER A CA 1
ATOM 684 C C . SER A 1 86 ? -9.907 -15.586 -12.622 1.00 50.00 86 SER A C 1
ATOM 686 O O . SER A 1 86 ? -10.016 -16.748 -12.991 1.00 50.00 86 SER A O 1
ATOM 688 N N . LYS A 1 87 ? -10.850 -14.998 -11.876 1.00 46.94 87 LYS A N 1
ATOM 689 C CA . LYS A 1 87 ? -12.106 -15.625 -11.435 1.00 46.94 87 LYS A CA 1
ATOM 690 C C . LYS A 1 87 ? -13.069 -15.847 -12.601 1.00 46.94 87 LYS A C 1
ATOM 692 O O . LYS A 1 87 ? -13.810 -16.821 -12.586 1.00 46.94 87 LYS A O 1
ATOM 697 N N . TYR A 1 88 ? -13.041 -14.982 -13.616 1.00 48.34 88 TYR A N 1
ATOM 698 C CA . TYR A 1 88 ? -13.771 -15.205 -14.869 1.00 48.34 88 TYR A CA 1
ATOM 699 C C . TYR A 1 88 ? -13.084 -16.224 -15.795 1.00 48.34 88 TYR A C 1
ATOM 701 O O . TYR A 1 88 ? -13.757 -16.810 -16.638 1.00 48.34 88 TYR A O 1
ATOM 709 N N . LEU A 1 89 ? -11.779 -16.471 -15.627 1.00 44.00 89 LEU A N 1
ATOM 710 C CA . LEU A 1 89 ? -11.018 -17.467 -16.396 1.00 44.00 89 LEU A CA 1
ATOM 711 C C . LEU A 1 89 ? -10.913 -18.839 -15.709 1.00 44.00 89 LEU A C 1
ATOM 713 O O . LEU A 1 89 ? -10.659 -19.834 -16.382 1.00 44.00 89 LEU A O 1
ATOM 717 N N . SER A 1 90 ? -11.130 -18.919 -14.395 1.00 38.12 90 SER A N 1
ATOM 718 C CA . SER A 1 90 ? -11.040 -20.158 -13.625 1.00 38.12 90 SER A CA 1
ATOM 719 C C . SER A 1 90 ? -12.396 -20.555 -13.046 1.00 38.12 90 SER A C 1
ATOM 721 O O . SER A 1 90 ? -12.817 -20.094 -11.986 1.00 38.12 90 SER A O 1
ATOM 723 N N . GLY A 1 91 ? -13.076 -21.462 -13.746 1.00 44.94 91 GLY A N 1
ATOM 724 C CA . GLY A 1 91 ? -14.239 -22.187 -13.237 1.00 44.94 91 GLY A CA 1
ATOM 725 C C . GLY A 1 91 ? -13.904 -23.316 -12.251 1.00 44.94 91 GLY A C 1
ATOM 726 O O . GLY A 1 91 ? -14.780 -24.133 -11.986 1.00 44.94 91 GLY A O 1
ATOM 727 N N . ALA A 1 92 ? -12.681 -23.425 -11.719 1.00 39.66 92 ALA A N 1
ATOM 728 C CA . ALA A 1 92 ? -12.326 -24.523 -10.820 1.00 39.66 92 ALA A CA 1
ATOM 729 C C . ALA A 1 92 ? -11.201 -24.164 -9.831 1.00 39.66 92 ALA A C 1
ATOM 731 O O . ALA A 1 92 ? -10.195 -23.567 -10.186 1.00 39.66 92 ALA A O 1
ATOM 732 N N . ALA A 1 93 ? -11.438 -24.552 -8.578 1.00 48.31 93 ALA A N 1
ATOM 733 C CA . ALA A 1 93 ? -10.542 -24.708 -7.431 1.00 48.31 93 ALA A CA 1
ATOM 734 C C . ALA A 1 93 ? -9.026 -24.412 -7.579 1.00 48.31 93 ALA A C 1
ATOM 736 O O . ALA A 1 93 ? -8.340 -25.003 -8.400 1.00 48.31 93 ALA A O 1
ATOM 737 N N . GLN A 1 94 ? -8.536 -23.625 -6.607 1.00 49.12 94 GLN A N 1
ATOM 738 C CA . G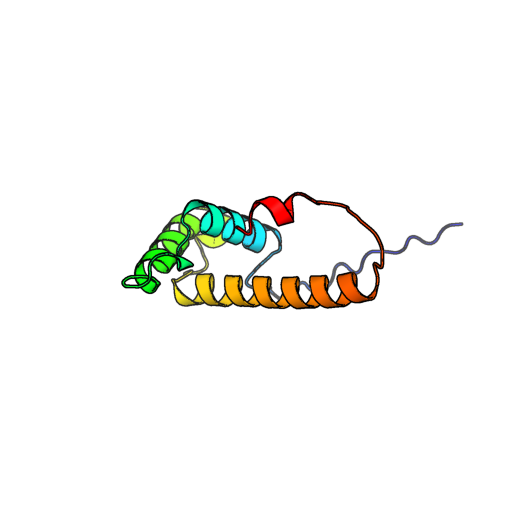LN A 1 94 ? -7.198 -23.650 -5.985 1.00 49.12 94 GLN A CA 1
ATOM 739 C C . GLN A 1 94 ? -5.946 -23.491 -6.869 1.00 49.12 94 GLN A C 1
ATOM 741 O O . GLN A 1 94 ? -5.517 -24.423 -7.531 1.00 49.12 94 GLN A O 1
ATOM 746 N N . ASP A 1 95 ? -5.229 -22.382 -6.652 1.00 42.00 95 ASP A N 1
ATOM 747 C CA . ASP A 1 95 ? -3.843 -22.473 -6.170 1.00 42.00 95 ASP A CA 1
ATOM 748 C C . ASP A 1 95 ? -3.496 -21.234 -5.320 1.00 42.00 95 ASP A C 1
ATOM 750 O O . ASP A 1 95 ? -3.504 -20.090 -5.781 1.00 42.00 95 ASP A O 1
ATOM 754 N N . ILE A 1 96 ? -3.284 -21.460 -4.023 1.00 52.88 96 ILE A N 1
ATOM 755 C CA . ILE A 1 96 ? -3.055 -20.429 -3.007 1.00 52.88 96 ILE A CA 1
ATOM 756 C C . ILE A 1 96 ? -1.560 -20.101 -3.028 1.00 52.88 96 ILE A C 1
ATOM 758 O O . ILE A 1 96 ? -0.775 -20.612 -2.236 1.00 52.88 96 ILE A O 1
ATOM 762 N N . THR A 1 97 ? -1.145 -19.236 -3.953 1.00 51.56 97 THR A N 1
ATOM 763 C CA . THR A 1 97 ? 0.216 -18.684 -3.944 1.00 51.56 97 THR A CA 1
ATOM 764 C C . THR A 1 97 ? 0.345 -17.689 -2.786 1.00 51.56 97 THR A C 1
ATOM 766 O O . THR A 1 97 ? -0.472 -16.776 -2.653 1.00 51.56 97 THR A O 1
ATOM 769 N N . GLY A 1 98 ? 1.384 -17.844 -1.957 1.00 50.88 98 GLY A N 1
ATOM 770 C CA . GLY A 1 98 ? 1.581 -17.213 -0.638 1.00 50.88 98 GLY A CA 1
ATOM 771 C C . GLY A 1 98 ? 1.451 -15.684 -0.512 1.00 50.88 98 GLY A C 1
ATOM 772 O O . GLY A 1 98 ? 1.481 -15.174 0.601 1.00 50.88 98 GLY A O 1
ATOM 773 N N . LYS A 1 99 ? 1.219 -14.942 -1.602 1.00 49.75 99 LYS A N 1
ATOM 774 C CA . LYS A 1 99 ? 0.782 -13.534 -1.557 1.00 49.75 99 LYS A CA 1
ATOM 775 C C . LYS A 1 99 ? -0.646 -13.361 -1.010 1.00 49.75 99 LYS A C 1
ATOM 777 O O . LYS A 1 99 ? -0.975 -12.275 -0.551 1.00 49.75 99 LYS A O 1
ATOM 782 N N . ILE A 1 100 ? -1.477 -14.410 -1.036 1.00 52.84 100 ILE A N 1
ATOM 783 C CA . ILE A 1 100 ? -2.869 -14.368 -0.544 1.00 52.84 100 ILE A CA 1
ATOM 784 C C . ILE A 1 100 ? -2.945 -14.457 0.991 1.00 52.84 100 ILE A C 1
ATOM 786 O O . ILE A 1 100 ? -3.854 -13.888 1.581 1.00 52.84 100 ILE A O 1
ATOM 790 N N . VAL A 1 101 ? -1.970 -15.090 1.653 1.00 53.47 101 VAL A N 1
ATOM 791 C CA . VAL A 1 101 ? -1.971 -15.259 3.123 1.00 53.47 101 VAL A CA 1
ATOM 792 C C . VAL A 1 101 ? -1.789 -13.930 3.873 1.00 53.47 101 VAL A C 1
ATOM 794 O O . VAL A 1 101 ? -2.154 -13.830 5.039 1.00 53.47 101 VAL A O 1
ATOM 797 N N . LEU A 1 102 ? -1.254 -12.897 3.215 1.00 54.56 102 LEU A N 1
ATOM 798 C CA . LEU A 1 102 ? -0.983 -11.593 3.834 1.00 54.56 102 LEU A CA 1
ATOM 799 C C . LEU A 1 102 ? -2.101 -10.551 3.647 1.00 54.56 102 LEU A C 1
ATOM 801 O O . LEU A 1 102 ? -1.947 -9.409 4.074 1.00 54.56 102 LEU A O 1
ATOM 805 N N . LEU A 1 103 ? -3.209 -10.906 2.992 1.00 51.34 103 LEU A N 1
ATOM 806 C CA . LEU A 1 103 ? -4.350 -10.009 2.782 1.00 51.34 103 LEU A CA 1
ATOM 807 C C . LEU A 1 103 ? -5.547 -10.484 3.610 1.00 51.34 103 LEU A C 1
ATOM 809 O O . LEU A 1 103 ? -6.551 -10.925 3.050 1.00 51.34 103 LEU A O 1
ATOM 813 N N . HIS A 1 104 ? -5.418 -10.427 4.936 1.00 53.81 104 HIS A N 1
ATOM 814 C CA . HIS A 1 104 ? -6.537 -10.580 5.870 1.00 53.81 104 HIS A CA 1
ATOM 815 C C . HIS A 1 104 ? -6.884 -9.225 6.493 1.00 53.81 104 HIS A C 1
ATOM 817 O O . HIS A 1 104 ? -5.941 -8.473 6.833 1.00 53.81 104 HIS A O 1
#

Organism: NCBI:txid157072

pLDDT: mean 72.31, std 18.78, range [38.12, 93.5]